Protein AF-A0A2E3DBI1-F1 (afdb_monomer_lite)

Structure (mmCIF, N/CA/C/O backbone):
data_AF-A0A2E3DBI1-F1
#
_entry.id   AF-A0A2E3DBI1-F1
#
loop_
_atom_site.group_PDB
_atom_site.id
_atom_site.type_symbol
_atom_site.label_atom_id
_atom_site.label_alt_id
_atom_site.label_comp_id
_atom_site.label_asym_id
_atom_site.label_entity_id
_atom_site.label_seq_id
_atom_site.pdbx_PDB_ins_code
_atom_site.Cartn_x
_atom_site.Cartn_y
_atom_site.Cartn_z
_atom_site.occupancy
_atom_site.B_iso_or_equiv
_atom_site.auth_seq_id
_atom_site.au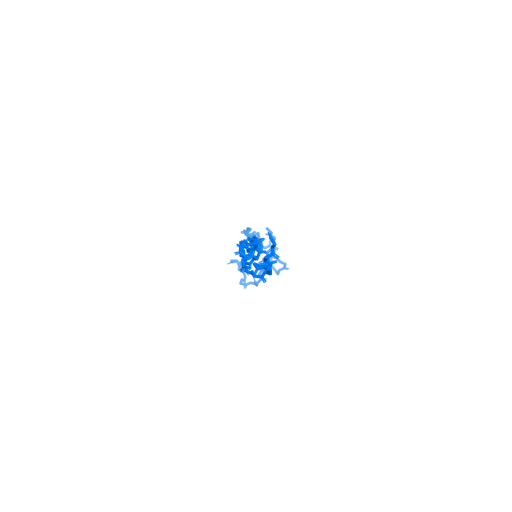th_comp_id
_atom_site.auth_asym_id
_atom_site.auth_atom_id
_atom_site.pdbx_PDB_model_num
ATOM 1 N N . MET A 1 1 ? 1.038 5.912 10.212 1.00 80.50 1 MET A N 1
ATOM 2 C CA . MET A 1 1 ? -0.273 6.059 9.519 1.00 80.50 1 MET A CA 1
ATOM 3 C C . MET A 1 1 ? -1.336 5.206 10.217 1.00 80.50 1 MET A C 1
ATOM 5 O O . MET A 1 1 ? -0.962 4.361 11.018 1.00 80.50 1 MET A O 1
ATOM 9 N N . PHE A 1 2 ? -2.635 5.404 9.969 1.00 87.62 2 PHE A N 1
ATOM 10 C CA . PHE A 1 2 ? -3.697 4.553 10.539 1.00 87.62 2 PHE A CA 1
ATOM 11 C C . PHE A 1 2 ? -4.456 3.816 9.433 1.00 87.62 2 PHE A C 1
ATOM 13 O O . PHE A 1 2 ? -4.666 4.358 8.349 1.00 87.62 2 PHE A O 1
ATOM 20 N N . CYS A 1 3 ? -4.853 2.571 9.695 1.00 91.81 3 CYS A N 1
ATOM 21 C CA . CYS A 1 3 ? -5.638 1.779 8.756 1.00 91.81 3 CYS A CA 1
ATOM 22 C C . CYS A 1 3 ? -7.061 2.340 8.636 1.00 91.81 3 CYS A C 1
ATOM 24 O O . CYS A 1 3 ? -7.775 2.434 9.629 1.00 91.81 3 CYS A O 1
ATOM 26 N N . HIS A 1 4 ? -7.512 2.622 7.414 1.00 90.19 4 HIS A N 1
ATOM 27 C CA . HIS A 1 4 ? -8.865 3.126 7.149 1.00 90.19 4 HIS A CA 1
ATOM 28 C C . HIS A 1 4 ? -9.973 2.087 7.401 1.00 90.19 4 HIS A C 1
ATOM 30 O O . HIS A 1 4 ? -11.134 2.457 7.532 1.00 90.19 4 HIS A O 1
ATOM 36 N N . LYS A 1 5 ? -9.636 0.790 7.462 1.00 92.88 5 LYS A N 1
ATOM 37 C CA . LYS A 1 5 ? -10.619 -0.283 7.679 1.00 92.88 5 LYS A CA 1
ATOM 38 C C . LYS A 1 5 ? -10.848 -0.606 9.153 1.00 92.88 5 LYS A C 1
ATOM 40 O O . LYS A 1 5 ? -11.976 -0.878 9.540 1.00 92.88 5 LYS A O 1
ATOM 45 N N . CYS A 1 6 ? -9.787 -0.648 9.961 1.00 94.50 6 CYS A N 1
ATOM 46 C CA . CYS A 1 6 ? -9.877 -1.068 11.368 1.00 94.50 6 CYS A CA 1
ATOM 47 C C . CYS A 1 6 ? -9.384 -0.024 12.375 1.00 94.50 6 CYS A C 1
ATOM 49 O O . CYS A 1 6 ? -9.523 -0.241 13.572 1.00 94.50 6 CYS A O 1
ATOM 51 N N . GLY A 1 7 ? -8.779 1.077 11.924 1.00 92.44 7 GLY A N 1
ATOM 52 C CA . GLY A 1 7 ? -8.233 2.114 12.802 1.00 92.44 7 GLY A CA 1
ATOM 53 C C . GLY A 1 7 ? -6.893 1.769 13.461 1.00 92.44 7 GLY A C 1
ATOM 54 O O . GLY A 1 7 ? -6.365 2.587 14.207 1.00 92.44 7 GLY A O 1
ATOM 55 N N . GLN A 1 8 ? -6.302 0.600 13.186 1.00 93.75 8 GLN A N 1
ATOM 56 C CA . GLN A 1 8 ? -5.010 0.217 13.764 1.00 93.75 8 GLN A CA 1
ATOM 57 C C . GLN A 1 8 ? -3.885 1.152 13.298 1.00 93.75 8 GLN A C 1
ATOM 59 O O . GLN A 1 8 ? -3.797 1.495 12.114 1.00 93.75 8 GLN A O 1
ATOM 64 N N . LYS A 1 9 ? -2.975 1.503 14.213 1.00 91.81 9 LYS A N 1
ATOM 65 C CA . LYS A 1 9 ? -1.737 2.215 13.879 1.00 91.81 9 LYS A CA 1
ATOM 66 C C . LYS A 1 9 ? -0.810 1.304 13.070 1.00 91.81 9 LYS A C 1
ATOM 68 O O . LYS A 1 9 ? -0.469 0.215 13.521 1.00 91.81 9 LYS A O 1
ATOM 73 N N . ALA A 1 10 ? -0.411 1.762 11.893 1.00 88.25 10 ALA A N 1
ATOM 74 C CA . ALA A 1 10 ? 0.536 1.095 11.015 1.00 88.25 10 ALA A CA 1
ATOM 75 C C . ALA A 1 10 ? 1.849 1.883 10.927 1.00 88.25 10 ALA A C 1
ATOM 77 O O . ALA A 1 10 ? 1.847 3.124 10.946 1.00 88.25 10 ALA A O 1
ATOM 78 N N . GLU A 1 11 ? 2.946 1.133 10.845 1.00 84.25 11 GLU A N 1
ATOM 79 C CA . GLU A 1 11 ? 4.306 1.651 10.697 1.00 84.25 11 GLU A CA 1
ATOM 80 C C . GLU A 1 11 ? 4.522 2.302 9.327 1.00 84.25 11 GLU A C 1
ATOM 82 O O . GLU A 1 11 ? 3.802 2.042 8.359 1.00 84.25 11 GLU A O 1
ATOM 87 N N . GLU A 1 12 ? 5.495 3.203 9.269 1.00 81.25 12 GLU A N 1
ATOM 88 C CA . GLU A 1 12 ? 5.869 3.920 8.052 1.00 81.25 12 GLU A CA 1
ATOM 89 C C . GLU A 1 12 ? 6.518 2.929 7.069 1.00 81.25 12 GLU A C 1
ATO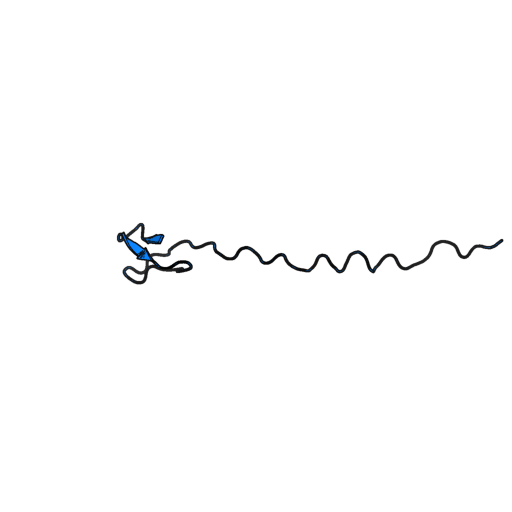M 91 O O . GLU A 1 12 ? 7.422 2.187 7.438 1.00 81.25 12 GLU A O 1
ATOM 96 N N . GLY A 1 13 ? 5.996 2.845 5.838 1.00 79.56 13 GLY A N 1
ATOM 97 C CA . GLY A 1 13 ? 6.427 1.855 4.835 1.00 79.56 13 GLY A CA 1
ATOM 98 C C . GLY A 1 13 ? 5.702 0.497 4.880 1.00 79.56 13 GLY A C 1
ATOM 99 O O . GLY A 1 13 ? 5.988 -0.384 4.066 1.00 79.56 13 GLY A O 1
ATOM 100 N N . ALA A 1 14 ? 4.727 0.302 5.775 1.00 84.38 14 ALA A N 1
ATOM 101 C CA . ALA A 1 14 ? 3.948 -0.936 5.826 1.00 84.38 14 ALA A CA 1
ATOM 102 C C . ALA A 1 14 ? 2.974 -1.065 4.635 1.00 84.38 14 ALA A C 1
ATOM 104 O O . ALA A 1 14 ? 2.056 -0.263 4.484 1.00 84.38 14 ALA A O 1
ATOM 105 N N . LYS A 1 15 ? 3.119 -2.128 3.828 1.00 88.06 15 LYS A N 1
ATOM 106 C CA . LYS A 1 15 ? 2.242 -2.428 2.670 1.00 88.06 15 LYS A CA 1
ATOM 107 C C . LYS A 1 15 ? 0.874 -2.997 3.061 1.00 88.06 15 LYS A C 1
ATOM 109 O O . LYS A 1 15 ? -0.081 -2.928 2.290 1.00 88.06 15 LYS A O 1
ATOM 114 N N . PHE A 1 16 ? 0.768 -3.586 4.251 1.00 92.19 16 PHE A N 1
ATOM 115 C CA . PHE A 1 16 ? -0.443 -4.243 4.740 1.00 92.19 16 PHE A CA 1
ATOM 116 C C . PHE A 1 16 ? -0.621 -3.998 6.237 1.00 92.19 16 PHE A C 1
ATOM 118 O O . PHE A 1 16 ? 0.347 -3.874 6.986 1.00 92.19 16 PHE A O 1
ATOM 125 N N . CYS A 1 17 ? -1.871 -3.939 6.687 1.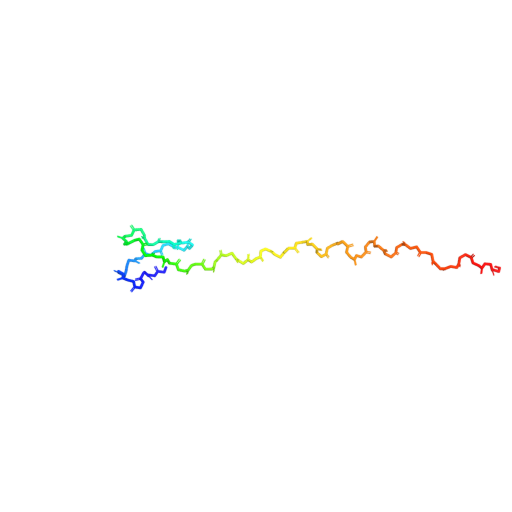00 93.25 17 CYS A N 1
ATOM 126 C CA . CYS A 1 17 ? -2.200 -3.802 8.095 1.00 93.25 17 CYS A CA 1
ATOM 127 C C . CYS A 1 17 ? -2.002 -5.137 8.822 1.00 93.25 17 CYS A C 1
ATOM 129 O O . CYS A 1 17 ? -2.696 -6.108 8.527 1.00 93.25 17 CYS A O 1
ATOM 131 N N . ILE A 1 18 ? -1.135 -5.158 9.834 1.00 90.88 18 ILE A N 1
ATOM 132 C CA . ILE A 1 18 ? -0.859 -6.352 10.650 1.00 90.88 18 ILE A CA 1
ATOM 133 C C . ILE A 1 18 ? -2.070 -6.858 11.446 1.00 90.88 18 ILE A C 1
ATOM 135 O O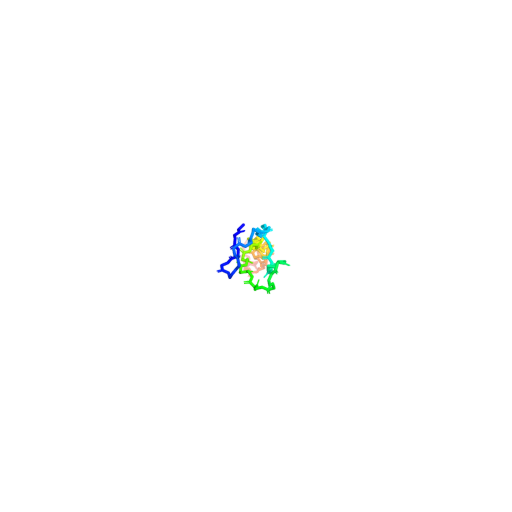 . ILE A 1 18 ? -2.113 -8.021 11.823 1.00 90.88 18 ILE A O 1
ATOM 139 N N . ALA A 1 19 ? -3.056 -5.997 11.707 1.00 93.69 19 ALA A N 1
ATOM 140 C CA . ALA A 1 19 ? -4.213 -6.358 12.521 1.00 93.69 19 ALA A CA 1
ATOM 141 C C . ALA A 1 19 ? -5.366 -6.951 11.704 1.00 93.69 19 ALA A C 1
ATOM 143 O O . ALA A 1 19 ? -6.098 -7.795 12.206 1.00 93.69 19 ALA A O 1
ATOM 144 N N . CYS A 1 20 ? -5.573 -6.494 10.465 1.00 94.62 20 CYS A N 1
ATOM 145 C CA . CYS A 1 20 ? -6.747 -6.879 9.672 1.00 94.62 20 CYS A CA 1
ATOM 146 C C . CYS A 1 20 ? -6.431 -7.354 8.248 1.00 94.62 20 CYS A C 1
ATOM 148 O O . CYS A 1 20 ? -7.350 -7.737 7.527 1.00 94.62 20 CYS A O 1
ATOM 150 N N . GLY A 1 21 ? -5.166 -7.293 7.821 1.00 91.75 21 GLY A N 1
ATOM 151 C CA . GLY A 1 21 ? -4.715 -7.704 6.490 1.00 91.75 21 GLY A CA 1
ATOM 152 C C . GLY A 1 21 ? -5.035 -6.722 5.359 1.00 91.75 21 GLY A C 1
ATOM 153 O O . GLY A 1 21 ? -4.685 -6.982 4.212 1.00 91.75 21 GLY A O 1
ATOM 154 N N . THR A 1 22 ? -5.682 -5.585 5.639 1.00 92.94 22 THR A N 1
ATOM 155 C CA . THR A 1 22 ? -5.994 -4.590 4.602 1.00 92.94 22 THR A CA 1
ATOM 156 C C . THR A 1 22 ? -4.741 -3.979 4.014 1.00 92.94 22 THR A C 1
ATOM 158 O O . THR A 1 22 ? -3.843 -3.564 4.743 1.00 92.94 22 THR A O 1
ATOM 161 N N . GLN A 1 23 ? -4.721 -3.873 2.690 1.00 91.12 23 GLN A N 1
ATOM 162 C CA . GLN A 1 23 ? -3.641 -3.231 1.966 1.00 91.12 23 GLN A CA 1
ATOM 163 C C . GLN A 1 23 ? -3.578 -1.740 2.310 1.00 91.12 23 GLN A C 1
ATOM 165 O O . GLN A 1 23 ? -4.569 -1.010 2.241 1.00 91.12 23 GLN A O 1
ATOM 170 N N . LEU A 1 24 ? -2.395 -1.313 2.731 1.00 88.06 24 LEU A N 1
ATOM 171 C CA . LEU A 1 24 ? -2.066 0.063 3.049 1.00 88.06 24 LEU A CA 1
ATOM 172 C C . LEU A 1 24 ? -1.238 0.589 1.879 1.00 88.06 24 LEU A C 1
ATOM 174 O O . LEU A 1 24 ? -0.177 0.054 1.570 1.00 88.06 24 LEU A O 1
ATOM 178 N N . TYR A 1 25 ? -1.751 1.593 1.175 1.00 75.75 25 TYR A N 1
ATOM 179 C CA . TYR A 1 25 ? -1.039 2.178 0.046 1.00 75.75 25 TYR A CA 1
ATOM 180 C C . TYR A 1 25 ? 0.135 3.012 0.572 1.00 75.75 25 TYR A C 1
ATOM 182 O O . TYR A 1 25 ? -0.077 4.079 1.147 1.00 75.75 25 TYR A O 1
ATOM 190 N N . VAL A 1 26 ? 1.360 2.508 0.407 1.00 68.50 26 VAL A N 1
ATOM 191 C CA . VAL A 1 26 ? 2.605 3.218 0.734 1.00 68.50 26 VAL A CA 1
ATOM 192 C C . VAL A 1 26 ? 3.420 3.446 -0.541 1.00 68.50 26 VAL A C 1
ATOM 194 O O . VAL A 1 26 ? 4.126 2.548 -0.992 1.00 68.50 26 VAL A O 1
ATOM 197 N N . PRO A 1 27 ? 3.330 4.629 -1.166 1.00 65.44 27 PRO A N 1
ATOM 198 C CA . PRO A 1 27 ? 4.321 5.066 -2.134 1.00 65.44 27 PRO A CA 1
ATOM 199 C C . PRO A 1 27 ? 5.446 5.754 -1.353 1.00 65.44 27 PRO A C 1
ATOM 201 O O . PRO A 1 27 ? 5.322 6.913 -0.956 1.00 65.44 27 PRO A O 1
ATOM 204 N N . SER A 1 28 ? 6.515 5.034 -1.028 1.00 62.59 28 SER A N 1
ATOM 205 C CA . SER A 1 28 ? 7.646 5.617 -0.290 1.00 62.59 28 SER A CA 1
ATOM 206 C C . SER A 1 28 ? 8.971 4.994 -0.701 1.00 62.59 28 SER A C 1
ATOM 208 O O . SER A 1 28 ? 9.745 4.557 0.137 1.00 62.59 28 SER A O 1
ATOM 210 N N . ASP A 1 29 ? 9.226 5.020 -2.001 1.00 59.59 29 ASP A N 1
ATOM 211 C CA . ASP A 1 29 ? 10.576 5.195 -2.512 1.00 59.59 29 ASP A CA 1
ATOM 212 C C . ASP A 1 29 ? 10.553 6.550 -3.237 1.00 59.59 29 ASP A C 1
ATOM 214 O O . ASP A 1 29 ? 9.849 6.671 -4.248 1.00 59.59 29 ASP A O 1
ATOM 218 N N . PRO A 1 30 ? 11.223 7.615 -2.743 1.00 64.75 30 PRO A N 1
ATOM 219 C CA . PRO A 1 30 ? 11.659 8.638 -3.680 1.00 64.75 30 PRO A CA 1
ATOM 220 C C . PRO A 1 30 ? 12.541 7.895 -4.692 1.00 64.75 30 PRO A C 1
ATOM 222 O O . PRO A 1 30 ? 13.457 7.197 -4.257 1.00 64.75 30 PRO A O 1
ATOM 225 N N . PRO A 1 31 ? 12.253 7.950 -6.006 1.00 57.25 31 PRO A N 1
ATOM 226 C CA . PRO A 1 31 ? 13.138 7.328 -6.972 1.00 57.25 31 PRO A CA 1
ATOM 227 C C . PRO A 1 31 ? 14.503 7.972 -6.762 1.00 57.25 31 PRO A C 1
ATOM 229 O O . PRO A 1 31 ? 14.651 9.182 -6.953 1.00 57.25 31 PRO A O 1
ATOM 232 N N . GLU A 1 32 ? 15.472 7.187 -6.291 1.00 64.06 32 GLU A N 1
ATOM 233 C CA . GLU A 1 32 ? 16.863 7.604 -6.327 1.00 64.06 32 GLU A CA 1
ATOM 234 C C . GLU A 1 32 ? 17.111 8.098 -7.754 1.00 64.06 32 GLU A C 1
ATOM 236 O O . GLU A 1 32 ? 16.711 7.405 -8.699 1.00 64.06 32 GLU A O 1
ATOM 241 N N . PRO A 1 33 ? 17.627 9.326 -7.943 1.00 62.75 33 PRO A N 1
ATOM 242 C CA . PRO A 1 33 ? 17.820 9.851 -9.278 1.00 62.75 33 PRO A CA 1
ATOM 243 C C . PRO A 1 33 ? 18.777 8.905 -9.996 1.00 62.75 33 PRO A C 1
ATOM 245 O O . PRO A 1 33 ? 19.961 8.846 -9.677 1.00 62.75 33 PRO A O 1
ATOM 248 N N . ASP A 1 34 ? 18.213 8.136 -10.926 1.00 63.06 34 ASP A N 1
ATOM 249 C CA . ASP A 1 34 ? 18.885 7.272 -11.883 1.00 63.06 34 ASP A CA 1
ATOM 250 C C . ASP A 1 34 ? 20.121 8.013 -12.409 1.00 63.06 34 ASP A C 1
ATOM 252 O O . ASP A 1 34 ? 20.012 8.940 -13.215 1.00 63.06 34 ASP A O 1
ATOM 256 N N . GLN A 1 35 ? 21.312 7.654 -11.915 1.00 63.75 35 GLN A N 1
ATOM 257 C CA . GLN A 1 35 ? 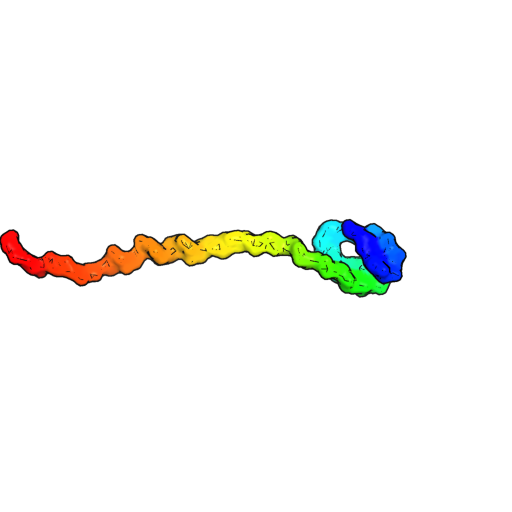22.596 8.273 -12.276 1.00 63.75 35 GLN A CA 1
ATOM 258 C C . GLN A 1 35 ? 23.020 7.909 -13.713 1.00 63.75 35 GLN A C 1
ATOM 260 O O . GLN A 1 35 ? 24.195 7.735 -14.026 1.00 63.75 35 GLN A O 1
ATOM 265 N N . ARG A 1 36 ? 22.060 7.787 -14.633 1.00 63.97 36 ARG A N 1
ATOM 266 C CA . ARG A 1 36 ? 22.272 7.475 -16.047 1.00 63.97 36 ARG A CA 1
ATOM 267 C C . ARG A 1 36 ? 22.440 8.722 -16.912 1.00 63.97 36 ARG A C 1
ATOM 269 O O . ARG A 1 36 ? 22.539 8.614 -18.134 1.00 63.97 36 ARG A O 1
ATOM 276 N N . GLN A 1 37 ? 22.519 9.909 -16.312 1.00 63.31 37 GLN A N 1
ATOM 277 C CA . GLN A 1 37 ? 22.808 11.149 -17.033 1.00 63.31 37 GLN A CA 1
ATOM 278 C C . GLN A 1 37 ? 24.301 11.528 -17.019 1.00 63.31 37 GLN A C 1
ATOM 280 O O . GLN A 1 37 ? 24.635 12.706 -17.069 1.00 63.31 37 GLN A O 1
ATOM 285 N N . GLU A 1 38 ? 25.215 10.551 -16.989 1.00 60.84 38 GLU A N 1
ATOM 286 C CA . GLU A 1 38 ? 26.666 10.803 -17.111 1.00 60.84 38 GLU A CA 1
ATOM 287 C C . GLU A 1 38 ? 27.296 10.254 -18.407 1.00 60.84 38 GLU A C 1
ATOM 289 O O . GLU A 1 38 ? 28.490 10.416 -18.631 1.00 60.84 38 GLU A O 1
ATOM 294 N N . ILE A 1 39 ? 26.518 9.654 -19.320 1.00 59.97 39 ILE A N 1
ATOM 295 C CA . ILE A 1 39 ? 27.070 9.035 -20.548 1.00 59.97 39 ILE A CA 1
ATOM 296 C C . ILE A 1 39 ? 26.997 9.981 -21.771 1.00 59.97 39 ILE A C 1
ATOM 298 O O . ILE A 1 39 ? 27.741 9.823 -22.735 1.00 59.97 39 ILE A O 1
ATOM 302 N N . LEU A 1 40 ? 26.170 11.034 -21.734 1.00 60.00 40 LEU A N 1
ATOM 303 C CA . LEU A 1 40 ? 25.934 11.944 -22.871 1.00 60.00 40 LEU A CA 1
ATOM 304 C C . LEU A 1 40 ? 26.785 13.227 -22.867 1.00 60.00 40 LEU A C 1
ATOM 306 O O . LEU A 1 40 ? 26.311 14.282 -23.269 1.00 60.00 40 LEU A O 1
ATOM 310 N N . LYS A 1 41 ? 28.043 13.183 -22.417 1.00 51.75 41 LYS A N 1
ATOM 311 C CA . LYS A 1 41 ? 29.014 14.254 -22.746 1.00 51.75 41 LYS A CA 1
ATOM 312 C C . LYS A 1 41 ? 30.403 13.751 -23.141 1.00 51.75 41 LYS A C 1
ATOM 314 O O . LYS A 1 41 ? 31.265 14.563 -23.444 1.00 51.75 41 LYS A O 1
ATOM 319 N N . ALA A 1 42 ? 30.616 12.435 -23.189 1.00 58.72 42 ALA A N 1
ATOM 320 C CA . ALA A 1 42 ? 31.896 11.846 -23.585 1.00 58.72 42 ALA A CA 1
ATOM 321 C C . ALA A 1 42 ? 31.927 11.349 -25.048 1.00 58.72 42 ALA A C 1
ATOM 323 O O . ALA A 1 42 ? 32.848 10.628 -25.411 1.00 58.72 42 ALA A O 1
ATOM 324 N N . SER A 1 43 ? 30.931 11.690 -25.883 1.00 61.50 43 SER A N 1
ATOM 325 C CA . SER A 1 43 ? 30.807 11.139 -27.248 1.00 61.50 43 SER A CA 1
ATOM 326 C C 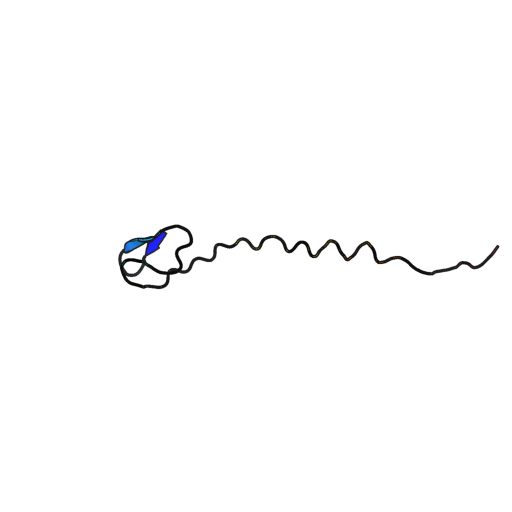. SER A 1 43 ? 30.888 12.136 -28.406 1.00 61.50 43 SER A C 1
ATOM 328 O O . SER A 1 43 ? 30.775 11.699 -29.544 1.00 61.50 43 SER A O 1
ATOM 330 N N . ASP A 1 44 ? 31.219 13.410 -28.180 1.00 60.41 44 ASP A N 1
ATOM 331 C CA . ASP A 1 44 ? 31.665 14.287 -29.279 1.00 60.41 44 ASP A CA 1
ATOM 332 C C . ASP A 1 44 ? 33.188 14.215 -29.434 1.00 60.41 44 ASP A C 1
ATOM 334 O O . ASP A 1 44 ? 33.938 15.178 -29.294 1.00 60.41 44 ASP A O 1
ATOM 338 N N . GLY A 1 45 ? 33.648 12.993 -29.689 1.00 62.72 45 GLY A N 1
ATOM 339 C CA . GLY A 1 45 ? 34.872 12.751 -30.425 1.00 62.72 45 GLY A CA 1
ATOM 340 C C . GLY A 1 45 ? 34.486 12.224 -31.800 1.00 62.72 45 GLY A C 1
ATOM 341 O O . GLY A 1 45 ? 34.083 11.063 -31.895 1.00 62.72 45 GLY A O 1
ATOM 342 N N . ARG A 1 46 ? 34.624 13.060 -32.839 1.00 57.94 46 ARG A N 1
ATOM 343 C CA . ARG A 1 46 ? 35.338 12.781 -34.103 1.00 57.94 46 ARG A CA 1
ATOM 344 C C . ARG A 1 46 ? 34.866 13.675 -35.262 1.00 57.94 46 ARG A C 1
ATOM 346 O O . ARG A 1 46 ? 33.691 13.691 -35.596 1.00 57.94 46 ARG A O 1
ATOM 353 N N . ASP A 1 47 ? 35.873 14.248 -35.922 1.00 62.03 47 ASP A N 1
ATOM 354 C CA . ASP A 1 47 ? 35.964 14.393 -37.381 1.00 62.03 47 ASP A CA 1
ATOM 355 C C . ASP A 1 47 ? 35.169 15.530 -38.040 1.00 62.03 47 ASP A C 1
ATOM 357 O O . ASP A 1 47 ? 34.095 15.329 -38.600 1.00 62.03 47 ASP A O 1
ATOM 361 N N . TYR A 1 48 ? 35.753 16.731 -38.049 1.00 63.25 48 TYR A N 1
ATOM 362 C CA . TYR A 1 48 ? 35.567 17.639 -39.180 1.00 63.25 48 TYR A CA 1
ATOM 363 C C . TYR A 1 48 ? 36.840 18.487 -39.387 1.00 63.25 48 TYR A C 1
ATOM 365 O O . TYR A 1 48 ? 37.135 19.384 -38.602 1.00 63.25 48 TYR A O 1
ATOM 373 N N . GLU A 1 49 ? 37.583 18.124 -40.441 1.00 60.97 49 GLU A N 1
ATOM 374 C CA . GLU A 1 49 ? 38.548 18.939 -41.208 1.00 60.97 49 GLU A CA 1
ATOM 375 C C . GLU A 1 49 ? 39.977 19.127 -40.655 1.00 60.97 49 GLU A C 1
ATOM 377 O O . GLU A 1 49 ? 40.453 20.226 -40.389 1.00 60.97 49 GLU A O 1
ATOM 382 N N . ASP A 1 50 ? 40.728 18.020 -40.664 1.00 62.09 50 ASP A N 1
ATOM 383 C CA . ASP A 1 50 ? 42.090 17.977 -41.228 1.00 62.09 50 ASP A CA 1
ATOM 384 C C . ASP A 1 50 ? 42.052 18.291 -42.744 1.00 62.09 50 ASP A C 1
ATOM 386 O O . ASP A 1 50 ? 42.189 17.409 -43.591 1.00 62.09 50 ASP A O 1
ATOM 390 N N . LEU A 1 51 ? 41.789 19.550 -43.107 1.00 66.50 51 LEU A N 1
ATOM 391 C CA . LEU A 1 51 ? 41.987 20.065 -44.466 1.00 66.50 51 LEU A CA 1
ATOM 392 C C . LEU A 1 51 ? 42.771 21.378 -44.401 1.00 66.50 51 LEU A C 1
ATOM 394 O O . LEU A 1 51 ? 42.206 22.464 -44.381 1.00 66.50 51 LEU A O 1
ATOM 398 N N . GLY A 1 52 ? 44.089 21.194 -44.322 1.00 63.62 52 GLY A N 1
ATOM 399 C CA . GLY A 1 52 ? 45.157 21.983 -44.939 1.00 63.62 52 GLY A CA 1
ATOM 400 C C . GLY A 1 52 ? 44.987 23.488 -45.145 1.00 63.62 52 GLY A C 1
ATOM 401 O O . GLY A 1 52 ? 44.214 23.915 -45.994 1.00 63.62 52 GLY A O 1
ATOM 402 N N . GLU A 1 53 ? 45.905 24.243 -44.536 1.00 59.19 53 GLU A N 1
ATOM 403 C CA . GLU A 1 53 ? 46.768 25.195 -45.256 1.00 59.19 53 GLU A CA 1
ATOM 404 C C . GLU A 1 53 ? 48.096 25.415 -44.516 1.00 59.19 53 GLU A C 1
ATOM 406 O O . GLU A 1 53 ? 48.096 25.378 -43.263 1.00 59.19 53 GLU A O 1
#

Foldseek 3Di:
DADPPPRDDDDQPDQADPPPGHGDDHPPDPPPPPPVVPPPPPPPDDDDDPDDD

Secondary structure (DSSP, 8-state):
-B-TTT--B--TT-SB-TTT-PBP----------S-TTSTTS-----S-----

Sequence (53 aa):
MFCHKCGQKAEEGAKFCIACGTQLYVPSDPPEPDQRQEILKASDGRDYEDLGE

Radius of gyration: 26.39 Å; chains: 1; bounding box: 57×33×59 Å

pLDDT: mean 74.64, std 14.22, range [51.75, 94.62]